Protein AF-A0A139JR89-F1 (afdb_monomer)

Foldseek 3Di:
DDDQAAEAEEEEQEAPVPVVVVVVVVVVQVCCCVPPCVVPSYHYDYDDPVVPDDDDPDPDPPPVVCVPSLQDGQEYEYEYEPDPDPDDPPGNHPSVVSVVVLVVCCVPPNHHHYHHDYDDDDPD

pLDDT: mean 74.65, std 20.08, range [24.31, 97.12]

Nearest PDB structures (foldseek):
  2q62-assembly1_D  TM=4.968E-01  e=5.653E-01  Sinorhizobium meliloti
  7qw4-assembly13_M  TM=4.557E-01  e=3.137E-01  Paracoccus denitrificans PD1222
  4yds-assembly1_A  TM=3.346E-01  e=1.101E-01  Sulfolobus acidocaldarius DSM 639
  7qw4-assembly18_R  TM=4.152E-01  e=2.938E-01  Paracoccus denitrificans PD1222

Sequence (124 aa):
MPQTISLYKLFLASPSDVKEERLIVENVINDFNNTYSSQLNARIELCSWEKSSYPSVGEYPQAVINSQIGDEYDIFLGILWTRFGSKTLNYESGTEEEFYRALERSQQAGKVHIMMYLILKEYL

Mean predicted aligned error: 9.58 Å

Radius of gyration: 16.03 Å; Cα contacts (8 Å, |Δi|>4): 157; chains: 1; bounding box: 43×44×37 Å

Secondary structure (DSSP, 8-state):
-----EEEEEEEE--TT-HHHHHHHHHHHHHHHHHTHHHHTEEEEEE-HHHH------SS-HHHHHHHHTT--SEEEEEE-S------SSSS-HHHHHHHHHHHHHHHTS--EEEEEE------

Organism: Bacteroides uniformis (NCBI:txid820)

InterPro domains:
  IPR025139 Domain of unknown function DUF4062 [PF13271] (10-102)

Structure (mmCIF, N/CA/C/O backbone):
data_AF-A0A139JR89-F1
#
_entry.id   AF-A0A139JR89-F1
#
loop_
_atom_site.group_PDB
_atom_site.id
_atom_site.type_symbol
_atom_site.label_atom_id
_atom_site.label_alt_id
_atom_site.label_comp_id
_atom_site.label_asym_id
_atom_site.label_entity_id
_atom_site.label_seq_id
_atom_site.pdbx_PDB_ins_code
_atom_site.Cartn_x
_atom_site.Cartn_y
_atom_site.Cartn_z
_atom_site.occupancy
_atom_site.B_iso_or_equiv
_atom_site.auth_seq_id
_atom_site.auth_comp_id
_atom_site.auth_asym_id
_atom_site.auth_atom_id
_atom_site.pdbx_PDB_model_num
ATOM 1 N N . MET A 1 1 ? -25.809 2.889 16.154 1.00 78.31 1 MET A N 1
ATOM 2 C CA . MET A 1 1 ? -24.904 3.655 17.042 1.00 78.31 1 MET A CA 1
ATOM 3 C C . MET A 1 1 ? -23.545 3.727 16.364 1.00 78.31 1 MET A C 1
ATOM 5 O O . MET A 1 1 ? -23.227 2.769 15.665 1.00 78.31 1 MET A O 1
ATOM 9 N N . PRO A 1 2 ? -22.787 4.825 16.497 1.00 83.81 2 PRO A N 1
ATOM 10 C CA . P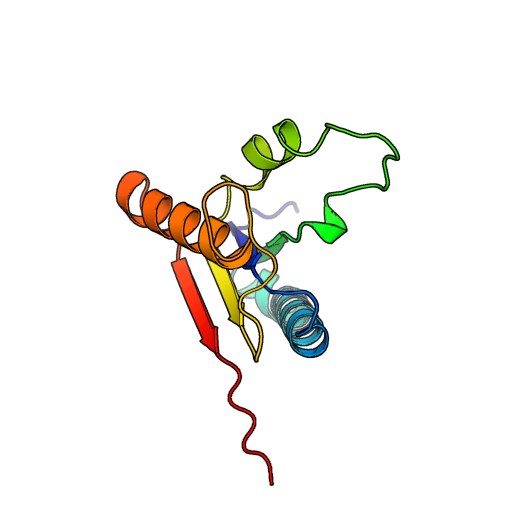RO A 1 2 ? -21.425 4.888 15.969 1.00 83.81 2 PRO A CA 1
ATOM 11 C C . PRO A 1 2 ? -20.559 3.793 16.608 1.00 83.81 2 PRO A C 1
ATOM 13 O O . PRO A 1 2 ? -20.741 3.470 17.782 1.00 83.81 2 PRO A O 1
ATOM 16 N N . GLN A 1 3 ? -19.654 3.209 15.824 1.00 85.81 3 GLN A N 1
ATOM 17 C CA . GLN A 1 3 ? -18.721 2.173 16.269 1.00 85.81 3 GLN A CA 1
ATOM 18 C C . GLN A 1 3 ? -17.290 2.694 16.150 1.00 85.81 3 GLN A C 1
ATOM 20 O O . GLN A 1 3 ? -16.944 3.334 15.157 1.00 85.81 3 GLN A O 1
ATOM 25 N N . THR A 1 4 ? -16.465 2.402 17.153 1.00 92.69 4 THR A N 1
ATOM 26 C CA . THR A 1 4 ? -15.016 2.606 17.069 1.00 92.69 4 THR A CA 1
ATOM 27 C C . THR A 1 4 ? -14.412 1.452 16.281 1.00 92.69 4 THR A C 1
ATOM 29 O O . TH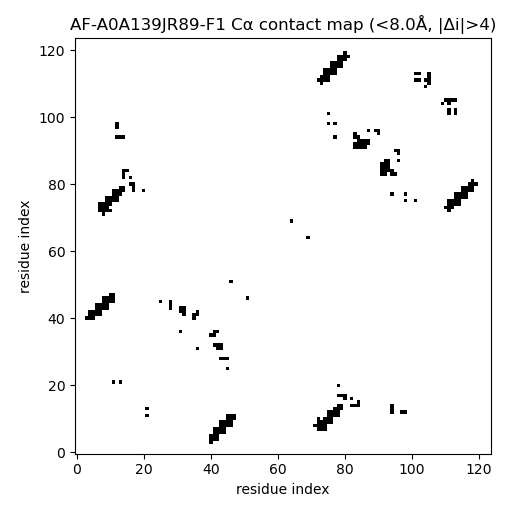R A 1 4 ? -14.668 0.294 16.605 1.00 92.69 4 THR A O 1
ATOM 32 N N . ILE A 1 5 ? -13.614 1.765 15.262 1.00 93.50 5 ILE A N 1
ATOM 33 C CA . ILE A 1 5 ? -12.990 0.773 14.388 1.00 93.50 5 ILE A CA 1
ATOM 34 C C . ILE A 1 5 ? -11.499 1.057 14.231 1.00 93.50 5 ILE A C 1
ATOM 36 O O . ILE A 1 5 ? -11.098 2.215 14.110 1.00 93.50 5 ILE A O 1
ATOM 40 N N . SER A 1 6 ? -10.680 0.008 14.230 1.00 94.69 6 SER A N 1
ATOM 41 C CA . SER A 1 6 ? -9.265 0.112 13.880 1.00 94.69 6 SER A CA 1
ATOM 42 C C . SER A 1 6 ? -9.123 0.169 12.361 1.00 94.69 6 SER A C 1
ATOM 44 O O . SER A 1 6 ? -9.558 -0.743 11.658 1.00 94.69 6 SER A O 1
ATOM 46 N N . LEU A 1 7 ? -8.535 1.248 11.851 1.00 92.75 7 LEU A N 1
ATOM 47 C CA . LEU A 1 7 ? -8.276 1.438 10.429 1.00 92.75 7 LEU A CA 1
ATOM 48 C C . LEU A 1 7 ? -6.799 1.170 10.144 1.00 92.75 7 LEU A C 1
ATOM 50 O O . LEU A 1 7 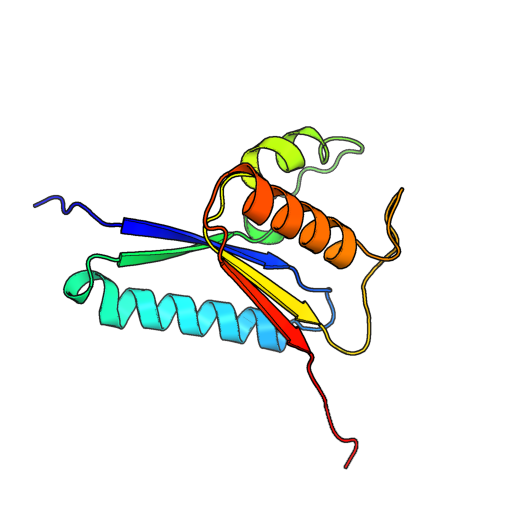? -5.947 1.835 10.721 1.00 92.75 7 LEU A O 1
ATOM 54 N N . TYR A 1 8 ? -6.526 0.217 9.257 1.00 92.75 8 TYR A N 1
ATOM 55 C CA . TYR A 1 8 ? -5.188 -0.110 8.780 1.00 92.75 8 TYR A CA 1
ATOM 56 C C . TYR A 1 8 ? -5.011 0.420 7.361 1.00 92.75 8 TYR A C 1
ATOM 58 O O . TYR A 1 8 ? -5.725 0.008 6.443 1.00 92.75 8 TYR A O 1
ATOM 66 N N . LYS A 1 9 ? -4.055 1.322 7.168 1.00 91.12 9 LYS A N 1
ATOM 67 C CA . LYS A 1 9 ? -3.716 1.873 5.854 1.00 91.12 9 LYS A CA 1
ATOM 68 C C . LYS A 1 9 ? -2.686 0.971 5.172 1.00 91.12 9 LYS A C 1
ATOM 70 O O . LYS A 1 9 ? -1.610 0.725 5.721 1.00 91.12 9 LYS A O 1
ATOM 75 N N . LEU A 1 10 ? -3.016 0.481 3.979 1.00 91.31 10 LEU A N 1
ATOM 76 C CA . LEU A 1 10 ? -2.161 -0.374 3.160 1.00 91.31 10 LEU A CA 1
ATOM 77 C C . LEU A 1 10 ? -1.689 0.389 1.927 1.00 91.31 10 LEU A C 1
ATOM 79 O O . LEU A 1 10 ? -2.490 0.766 1.077 1.00 91.31 10 LEU A O 1
ATOM 83 N N . PHE A 1 11 ? -0.381 0.571 1.809 1.00 88.69 11 PHE A N 1
ATOM 84 C CA . PHE A 1 11 ? 0.258 1.160 0.644 1.00 88.69 11 PHE A CA 1
ATOM 85 C C . PHE A 1 11 ? 0.665 0.073 -0.353 1.00 88.69 11 PHE A C 1
ATOM 87 O O . PHE A 1 11 ? 1.474 -0.797 -0.028 1.00 88.69 11 PHE A O 1
ATOM 94 N N . LEU A 1 12 ? 0.101 0.125 -1.563 1.00 87.00 12 LEU A N 1
ATOM 95 C CA . LEU A 1 12 ? 0.399 -0.826 -2.636 1.00 87.00 12 LEU A CA 1
ATOM 96 C C . LEU A 1 12 ? 1.429 -0.247 -3.611 1.00 87.00 12 LEU A C 1
ATOM 98 O O . LEU A 1 12 ? 1.085 0.528 -4.511 1.00 87.00 12 LEU A O 1
ATOM 102 N N . ALA A 1 13 ? 2.675 -0.680 -3.439 1.00 85.00 13 ALA A N 1
ATOM 103 C CA . ALA A 1 13 ? 3.801 -0.378 -4.309 1.00 85.00 13 ALA A CA 1
ATOM 104 C C . ALA A 1 13 ? 3.870 -1.420 -5.429 1.00 85.00 13 ALA A C 1
ATOM 106 O O . ALA A 1 13 ? 4.135 -2.600 -5.193 1.00 85.00 13 ALA A O 1
ATOM 107 N N . SER A 1 14 ? 3.596 -1.020 -6.666 1.00 78.88 14 SER A N 1
ATOM 108 C CA . SER A 1 14 ? 3.645 -1.955 -7.786 1.00 78.88 14 SER A CA 1
ATOM 109 C C . SER A 1 14 ? 3.898 -1.233 -9.109 1.00 78.88 14 SER A C 1
ATOM 111 O O . SER A 1 14 ? 3.334 -0.153 -9.315 1.00 78.88 14 SER A O 1
ATOM 113 N N . PRO A 1 15 ? 4.661 -1.813 -10.049 1.00 76.69 15 PRO A N 1
ATOM 114 C CA . PRO A 1 15 ? 4.773 -1.261 -11.391 1.00 76.69 15 PRO A CA 1
ATOM 115 C C . PRO A 1 15 ? 3.440 -1.359 -12.161 1.00 76.69 15 PRO A C 1
ATOM 117 O O . PRO A 1 15 ? 2.473 -1.989 -11.726 1.00 76.69 15 PRO A O 1
ATOM 120 N N . SER A 1 16 ? 3.360 -0.708 -13.324 1.00 72.19 16 SER A N 1
ATOM 121 C CA . SER A 1 16 ? 2.123 -0.621 -14.120 1.00 72.19 16 SER A CA 1
ATOM 122 C C . SER A 1 16 ? 1.766 -1.895 -14.898 1.00 72.19 16 SER A C 1
ATOM 124 O O . SER A 1 16 ? 0.695 -1.954 -15.507 1.00 72.19 16 SER A O 1
ATOM 126 N N . ASP A 1 17 ? 2.642 -2.903 -14.898 1.00 76.69 17 ASP A N 1
ATOM 127 C CA . ASP A 1 17 ? 2.488 -4.177 -15.608 1.00 76.69 17 ASP A CA 1
ATOM 128 C C . ASP A 1 17 ? 1.858 -5.296 -14.758 1.00 76.69 17 ASP A C 1
ATOM 130 O O . ASP A 1 17 ? 1.593 -6.367 -15.294 1.00 76.69 17 ASP A O 1
ATOM 134 N N . VAL A 1 18 ? 1.528 -5.030 -13.487 1.00 82.38 18 VAL A N 1
ATOM 135 C CA . VAL A 1 18 ? 0.852 -5.971 -12.564 1.00 82.38 18 VAL A CA 1
ATOM 136 C C . VAL A 1 18 ? -0.593 -5.556 -12.247 1.00 82.38 18 VAL A C 1
ATOM 138 O O . VAL A 1 18 ? -1.049 -5.531 -11.102 1.00 82.38 18 VAL A O 1
ATOM 141 N N . LYS A 1 19 ? -1.336 -5.139 -13.281 1.00 84.12 19 LYS A N 1
ATOM 142 C CA . LYS A 1 19 ? -2.720 -4.641 -13.136 1.00 84.12 19 LYS A CA 1
ATOM 143 C C . LYS A 1 19 ? -3.679 -5.697 -12.591 1.00 84.12 19 LYS A C 1
ATOM 145 O O . LYS A 1 19 ? -4.576 -5.357 -11.823 1.00 84.12 19 LYS A O 1
ATOM 150 N N . GLU A 1 20 ? -3.504 -6.950 -13.001 1.00 87.50 20 GLU A N 1
ATOM 151 C CA . GLU A 1 20 ? -4.333 -8.068 -12.542 1.00 87.50 20 GLU A CA 1
ATOM 152 C C . GLU A 1 20 ? -4.165 -8.266 -11.032 1.00 87.50 20 GLU A C 1
ATOM 154 O O . GLU A 1 20 ? -5.147 -8.387 -10.303 1.00 87.50 20 GLU A O 1
ATOM 159 N N . GLU A 1 21 ? -2.935 -8.187 -10.534 1.00 88.44 21 GLU A N 1
ATOM 160 C CA . GLU A 1 21 ? -2.621 -8.349 -9.119 1.00 88.44 21 GLU A CA 1
ATOM 161 C C . GLU A 1 21 ? -3.102 -7.166 -8.282 1.00 88.44 21 GLU A C 1
ATOM 163 O O . GLU A 1 21 ? -3.629 -7.371 -7.187 1.00 88.44 21 GLU A O 1
ATOM 168 N N . ARG A 1 22 ? -3.028 -5.938 -8.811 1.00 88.06 22 ARG A N 1
ATOM 169 C CA . ARG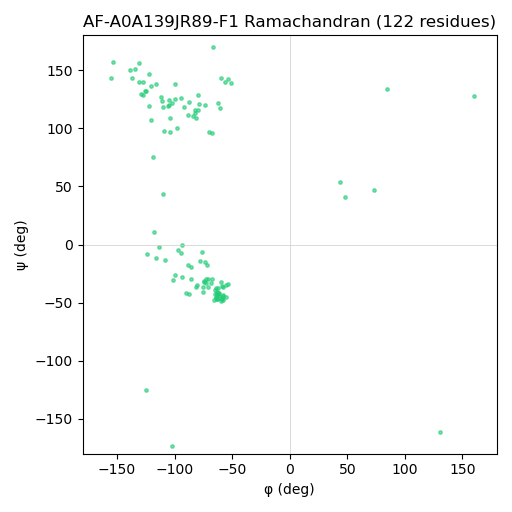 A 1 22 ? -3.653 -4.770 -8.165 1.00 88.06 22 ARG A CA 1
ATOM 170 C C . ARG A 1 22 ? -5.159 -4.975 -7.983 1.00 88.06 22 ARG A C 1
ATOM 172 O O . ARG A 1 22 ? -5.680 -4.715 -6.901 1.00 88.06 22 ARG A O 1
ATOM 179 N N . LEU A 1 23 ? -5.847 -5.488 -9.006 1.00 90.25 23 LEU A N 1
ATOM 180 C CA . LEU A 1 23 ? -7.281 -5.779 -8.927 1.00 90.25 23 LEU A CA 1
ATOM 181 C C . LEU A 1 23 ? -7.588 -6.888 -7.909 1.00 90.25 23 LEU A C 1
ATOM 183 O O . LEU A 1 23 ? -8.568 -6.791 -7.171 1.00 90.25 23 LEU A O 1
ATOM 187 N N . ILE A 1 24 ? -6.744 -7.921 -7.829 1.00 92.81 24 ILE A N 1
ATOM 188 C CA . ILE A 1 24 ? -6.872 -8.976 -6.813 1.00 92.81 24 ILE A CA 1
ATOM 189 C C . ILE A 1 24 ? -6.760 -8.382 -5.405 1.00 92.81 24 ILE A C 1
ATOM 191 O O . ILE A 1 24 ? -7.606 -8.676 -4.562 1.00 92.81 24 ILE A O 1
ATOM 195 N N . VAL A 1 25 ? -5.775 -7.513 -5.152 1.00 92.62 25 VAL A N 1
ATOM 196 C CA . VAL A 1 25 ? -5.619 -6.835 -3.852 1.00 92.62 25 VAL A CA 1
ATOM 197 C C . VAL A 1 25 ? -6.865 -6.020 -3.503 1.00 92.62 25 VAL A C 1
ATOM 199 O O . VAL A 1 25 ? -7.370 -6.124 -2.386 1.00 92.62 25 VAL A O 1
ATOM 202 N N . GLU A 1 26 ? -7.396 -5.249 -4.454 1.00 92.12 26 GLU A N 1
ATOM 203 C CA . GLU A 1 26 ? -8.626 -4.473 -4.257 1.00 92.12 26 GLU A CA 1
ATOM 204 C C . GLU A 1 26 ? -9.818 -5.351 -3.878 1.00 92.12 26 GLU A C 1
ATOM 206 O O . GLU A 1 26 ? -10.524 -5.053 -2.912 1.00 92.12 26 GLU A O 1
ATOM 211 N N . ASN A 1 27 ? -10.022 -6.449 -4.605 1.00 94.88 27 ASN A N 1
ATOM 212 C CA . ASN A 1 27 ? -11.119 -7.375 -4.3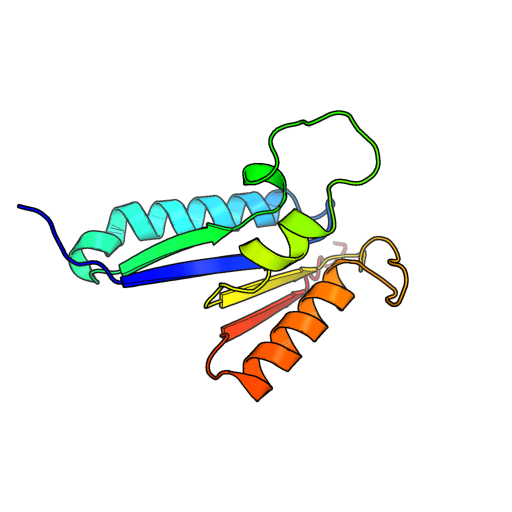45 1.00 94.88 27 ASN A CA 1
ATOM 213 C C . ASN A 1 27 ? -10.982 -8.036 -2.972 1.00 94.88 27 ASN A C 1
ATOM 215 O O . ASN A 1 27 ? -11.942 -8.042 -2.208 1.00 94.88 27 ASN A O 1
ATOM 219 N N . VAL A 1 28 ? -9.783 -8.499 -2.607 1.00 95.94 28 VAL A N 1
ATOM 220 C CA . VAL A 1 28 ? -9.529 -9.116 -1.296 1.00 95.94 28 VAL A CA 1
ATOM 221 C C . VAL A 1 28 ? -9.786 -8.129 -0.155 1.00 95.94 28 VAL A C 1
ATOM 223 O O . VAL A 1 28 ? -10.392 -8.498 0.849 1.00 95.94 28 VAL A O 1
ATOM 226 N N . ILE A 1 29 ? -9.370 -6.867 -0.298 1.00 95.38 29 ILE A N 1
ATOM 227 C CA . ILE A 1 29 ? -9.629 -5.825 0.707 1.00 95.38 29 ILE A CA 1
ATOM 228 C C . ILE A 1 29 ? -11.129 -5.541 0.828 1.00 95.38 29 ILE A C 1
ATOM 230 O O . ILE A 1 29 ? -11.643 -5.413 1.942 1.00 95.38 29 ILE A O 1
ATOM 234 N N . ASN A 1 30 ? -11.843 -5.463 -0.295 1.00 95.25 30 ASN A N 1
ATOM 235 C CA . ASN A 1 30 ? -13.290 -5.260 -0.298 1.00 95.25 30 ASN A CA 1
ATOM 236 C C . ASN A 1 30 ? -14.024 -6.431 0.362 1.00 95.25 30 ASN A C 1
ATOM 238 O O . ASN A 1 30 ? -14.857 -6.211 1.242 1.00 95.25 30 ASN A O 1
ATOM 242 N N . ASP A 1 31 ? -13.671 -7.664 0.005 1.00 97.12 31 ASP A N 1
ATOM 243 C CA . ASP A 1 31 ? -14.249 -8.877 0.581 1.00 97.12 31 ASP A CA 1
ATOM 244 C C . ASP A 1 31 ? -13.963 -8.967 2.079 1.00 97.12 31 ASP A C 1
ATOM 246 O O . ASP A 1 31 ? -14.872 -9.243 2.869 1.00 97.12 31 ASP A O 1
ATOM 250 N N . PHE A 1 32 ? -12.735 -8.648 2.499 1.00 96.81 32 PHE A N 1
ATOM 251 C CA . PHE A 1 32 ? -12.370 -8.585 3.909 1.00 96.81 32 PHE A CA 1
ATOM 252 C C . PHE A 1 32 ? -13.221 -7.559 4.663 1.00 96.81 32 PHE A C 1
ATOM 254 O O . PHE A 1 32 ? -13.802 -7.864 5.706 1.00 96.81 32 PHE A O 1
ATOM 261 N N . ASN A 1 33 ? -13.338 -6.349 4.115 1.00 96.12 33 ASN A N 1
ATOM 262 C CA . ASN A 1 33 ? -14.085 -5.258 4.728 1.00 96.12 33 ASN A CA 1
ATOM 263 C C . ASN A 1 33 ? -15.600 -5.518 4.782 1.00 96.12 33 ASN A C 1
ATOM 265 O O . ASN A 1 33 ? -16.284 -5.016 5.675 1.00 96.12 33 ASN A O 1
ATOM 269 N N . ASN A 1 34 ? -16.141 -6.277 3.831 1.00 96.12 34 ASN A N 1
ATOM 270 C CA . ASN A 1 34 ? -17.556 -6.644 3.806 1.00 96.12 34 ASN A CA 1
ATOM 271 C C . ASN A 1 34 ? -17.858 -7.816 4.743 1.00 96.12 34 ASN A C 1
ATOM 273 O O . ASN A 1 34 ? -18.918 -7.852 5.364 1.00 96.12 34 ASN A O 1
ATOM 277 N N . THR A 1 35 ? -16.922 -8.757 4.865 1.00 96.50 35 THR A N 1
ATOM 278 C CA . THR A 1 35 ? -17.137 -10.009 5.602 1.00 96.50 35 THR A CA 1
ATOM 279 C C . THR A 1 35 ? -16.756 -9.885 7.073 1.00 96.50 35 THR A C 1
ATOM 281 O O . THR A 1 35 ? -17.471 -10.378 7.942 1.00 96.50 35 THR A O 1
ATOM 284 N N . TYR A 1 36 ? -15.640 -9.218 7.376 1.00 94.94 36 TYR A N 1
ATOM 285 C CA . TYR A 1 36 ? -15.004 -9.313 8.691 1.00 94.94 36 TYR A CA 1
ATOM 286 C C . TYR A 1 36 ? -14.968 -8.005 9.477 1.00 94.94 36 TYR A C 1
ATOM 288 O O . TYR A 1 36 ? -14.694 -8.050 10.677 1.00 94.94 36 TYR A O 1
ATOM 296 N N . SER A 1 37 ? -15.281 -6.849 8.877 1.00 92.25 37 SER A N 1
ATOM 297 C CA . SER A 1 37 ? -15.113 -5.565 9.573 1.00 92.25 37 SER A CA 1
ATOM 298 C C . SER A 1 37 ? -15.881 -5.453 10.879 1.00 92.25 37 SER A C 1
ATOM 300 O O . SER A 1 37 ? -15.327 -4.983 11.870 1.00 92.25 37 SER A O 1
ATOM 302 N N . SER A 1 38 ? -17.134 -5.906 10.903 1.00 90.38 38 SER A N 1
ATOM 303 C CA . SER A 1 38 ? -17.957 -5.862 12.115 1.00 90.38 38 SER A CA 1
ATOM 304 C C . SER A 1 38 ? -17.521 -6.890 13.158 1.00 90.38 38 SER A C 1
ATOM 306 O O . SER A 1 38 ? -17.624 -6.624 14.350 1.00 90.38 38 SER A O 1
ATOM 308 N N . GLN A 1 39 ? -17.026 -8.055 12.727 1.00 93.44 39 GLN A N 1
ATOM 309 C CA . GLN A 1 39 ? -16.584 -9.115 13.636 1.00 93.44 39 GLN A CA 1
ATOM 310 C C . GLN A 1 39 ? -15.234 -8.782 14.282 1.00 93.44 39 GLN A C 1
ATOM 312 O O . GLN A 1 39 ? -15.033 -9.043 15.465 1.00 93.44 39 GLN A O 1
ATOM 317 N N . LEU A 1 40 ? -14.308 -8.221 13.503 1.00 94.88 40 LEU A N 1
ATOM 318 C CA . LEU A 1 40 ? -12.942 -7.936 13.937 1.00 94.88 40 LEU A CA 1
ATOM 319 C C . LEU A 1 40 ? -12.758 -6.504 14.453 1.00 94.88 40 LEU A C 1
ATOM 321 O O . LEU A 1 40 ? -11.689 -6.191 14.966 1.00 94.88 40 LEU A O 1
ATOM 325 N N . ASN A 1 41 ? -13.769 -5.636 14.316 1.00 95.38 41 ASN A N 1
ATOM 326 C CA . ASN A 1 41 ? -13.651 -4.189 14.536 1.00 95.38 41 ASN A CA 1
ATOM 327 C C . ASN A 1 41 ? -12.429 -3.595 13.812 1.00 95.38 41 ASN A C 1
ATOM 329 O O . ASN A 1 41 ? -11.725 -2.736 14.344 1.00 95.38 41 ASN A O 1
ATOM 333 N N . ALA A 1 42 ? -12.194 -4.055 12.5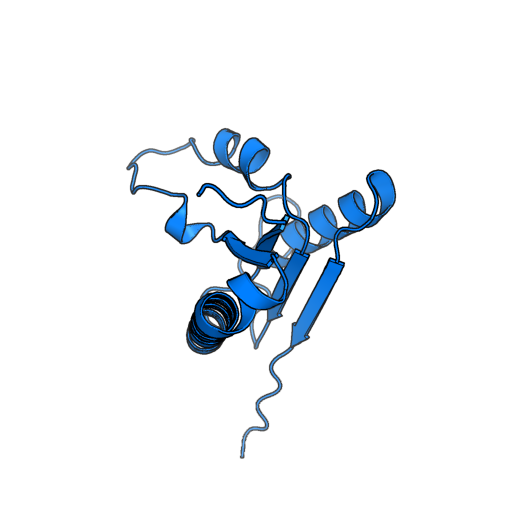81 1.00 95.38 42 ALA A N 1
ATOM 334 C CA . ALA A 1 42 ? -11.034 -3.694 11.778 1.00 95.38 42 ALA A CA 1
ATOM 335 C C . ALA A 1 42 ? -11.419 -3.413 10.321 1.00 95.38 42 ALA A C 1
ATOM 337 O O . ALA A 1 42 ? -12.281 -4.079 9.743 1.00 95.38 42 ALA A O 1
ATOM 338 N N . ARG A 1 43 ? -10.756 -2.440 9.702 1.00 95.75 43 ARG A N 1
ATOM 339 C CA . ARG A 1 43 ? -10.872 -2.133 8.273 1.00 95.75 43 ARG A CA 1
ATOM 340 C C . ARG A 1 43 ? -9.511 -1.931 7.651 1.00 95.75 43 ARG A C 1
ATOM 342 O O . ARG A 1 43 ? -8.595 -1.465 8.318 1.00 95.75 43 ARG A O 1
ATOM 349 N N . ILE A 1 44 ? -9.422 -2.246 6.367 1.00 94.62 44 ILE A N 1
ATOM 350 C CA . ILE A 1 44 ? -8.244 -1.973 5.553 1.00 94.62 44 ILE A CA 1
ATOM 351 C C . ILE A 1 44 ? -8.609 -0.902 4.529 1.00 94.62 44 ILE A C 1
ATOM 353 O O . ILE A 1 44 ? -9.594 -1.042 3.802 1.00 94.62 44 ILE A O 1
ATOM 357 N N . GLU A 1 45 ? -7.819 0.163 4.476 1.00 91.81 45 GLU A N 1
ATOM 358 C CA . GLU A 1 45 ? -7.894 1.189 3.442 1.00 91.81 45 GLU A CA 1
ATOM 359 C C . GLU A 1 45 ? -6.724 1.011 2.480 1.00 91.81 45 GLU A C 1
ATOM 361 O O . GLU A 1 45 ? -5.563 1.064 2.884 1.00 91.81 45 GLU A O 1
ATOM 366 N N . LEU A 1 46 ? -7.032 0.787 1.202 1.00 88.88 46 LEU A N 1
ATOM 367 C CA . LEU A 1 46 ? -6.015 0.709 0.162 1.00 88.88 46 LEU A CA 1
ATOM 368 C C . LEU A 1 46 ? -5.606 2.118 -0.276 1.00 88.88 46 LEU A C 1
ATOM 370 O O . LEU A 1 46 ? -6.345 2.797 -0.992 1.00 88.88 46 LEU A O 1
ATOM 374 N N . CYS A 1 47 ? -4.398 2.525 0.087 1.00 81.50 47 CYS A N 1
ATOM 375 C CA . CYS A 1 47 ? -3.759 3.727 -0.419 1.00 81.50 47 CYS A CA 1
ATOM 376 C C . CYS A 1 47 ? -3.118 3.411 -1.779 1.00 81.50 47 CYS A C 1
ATOM 378 O O . CYS A 1 47 ? -2.186 2.610 -1.872 1.00 81.50 47 CYS A O 1
ATOM 380 N N . SER A 1 48 ? -3.605 4.050 -2.845 1.00 64.62 48 SER A N 1
ATOM 381 C CA . SER A 1 48 ? -2.973 3.982 -4.166 1.00 64.62 48 SER A CA 1
ATOM 382 C C . SER A 1 48 ? -2.735 5.385 -4.712 1.00 64.62 48 SER A C 1
ATOM 384 O O . SER A 1 48 ? -3.601 6.255 -4.601 1.00 64.62 48 SER A O 1
ATOM 386 N N . TRP A 1 49 ? -1.581 5.591 -5.346 1.00 55.62 49 TRP A N 1
ATOM 387 C CA . TRP A 1 49 ? -1.243 6.847 -6.019 1.00 55.62 49 TRP A CA 1
ATOM 388 C C . TRP A 1 49 ? -2.303 7.285 -7.037 1.00 55.62 49 TRP A C 1
ATOM 390 O O . TRP A 1 49 ? -2.570 8.475 -7.162 1.00 55.62 49 TRP A O 1
ATOM 400 N N . GLU A 1 50 ? -2.945 6.329 -7.714 1.00 46.03 50 GLU A N 1
ATOM 401 C CA . GLU A 1 50 ? -3.944 6.566 -8.765 1.00 46.03 50 GLU A CA 1
ATOM 402 C C . GLU A 1 50 ? -5.299 7.035 -8.214 1.00 46.03 50 GLU A C 1
ATOM 404 O O . GLU A 1 50 ? -5.982 7.825 -8.857 1.00 46.03 50 GLU A O 1
ATOM 409 N N . LYS A 1 51 ? -5.696 6.583 -7.016 1.00 39.84 51 LYS A N 1
ATOM 410 C CA . LYS A 1 51 ? -6.974 6.978 -6.389 1.00 39.84 51 LYS A CA 1
ATOM 411 C C . LYS A 1 51 ? -6.880 8.279 -5.587 1.00 39.84 51 LYS A C 1
ATOM 413 O O . LYS A 1 51 ? -7.905 8.917 -5.369 1.00 39.84 51 LYS A O 1
ATOM 418 N N . SER A 1 52 ? -5.674 8.693 -5.196 1.00 37.88 52 SER A N 1
ATOM 419 C CA . SER A 1 52 ? -5.443 9.942 -4.451 1.00 37.88 52 SER A CA 1
ATOM 420 C C . SER A 1 52 ? -5.032 11.130 -5.330 1.00 37.88 52 SER A C 1
ATOM 422 O O . SER A 1 52 ? -4.917 12.245 -4.824 1.00 37.88 52 SER A O 1
ATOM 424 N N . SER A 1 53 ? -4.833 10.931 -6.637 1.00 29.66 53 SER A N 1
ATOM 425 C CA . SER A 1 53 ? -4.527 12.006 -7.585 1.00 29.66 53 SER A CA 1
ATOM 426 C C . SER A 1 53 ? -5.713 12.258 -8.521 1.00 29.66 53 SER A C 1
ATOM 428 O O . SER A 1 53 ? -5.913 11.594 -9.532 1.00 29.66 53 SER A O 1
ATOM 430 N N . TYR A 1 54 ? -6.522 13.267 -8.186 1.00 25.61 54 TYR A N 1
ATOM 431 C CA . TYR A 1 54 ? -7.365 13.930 -9.184 1.00 25.61 54 TYR A CA 1
ATOM 432 C C . TYR A 1 54 ? -6.472 14.392 -10.357 1.00 25.61 54 TYR A C 1
ATOM 434 O O . TYR A 1 54 ? -5.351 14.851 -10.107 1.00 25.61 54 TYR A O 1
ATOM 442 N N . PRO A 1 55 ? -6.928 14.314 -11.622 1.00 24.31 55 PRO A N 1
ATOM 443 C CA . PRO A 1 55 ? -6.127 14.710 -12.770 1.00 24.31 55 PRO A CA 1
ATOM 444 C C . PRO A 1 55 ? -5.976 16.231 -12.765 1.00 24.31 55 PRO A C 1
ATOM 446 O O . PRO A 1 55 ? -6.854 16.954 -13.229 1.00 24.31 55 PRO A O 1
ATOM 449 N N . SER A 1 56 ? -4.866 16.728 -12.226 1.00 26.08 56 SER A N 1
ATOM 450 C CA . SER A 1 56 ? -4.473 18.119 -12.404 1.00 26.08 56 SER A CA 1
ATOM 451 C C . SER A 1 56 ? -3.343 18.166 -13.421 1.00 26.08 56 SER A C 1
ATOM 453 O O . SER A 1 56 ? -2.231 17.704 -13.175 1.00 26.08 56 SER A O 1
ATOM 455 N N . VAL A 1 57 ? -3.680 18.675 -14.605 1.00 29.59 57 VAL A N 1
ATOM 456 C CA . VAL A 1 57 ? -2.737 19.077 -15.647 1.00 29.59 57 VAL A CA 1
ATOM 457 C C . VAL A 1 57 ? -1.850 20.175 -15.066 1.00 29.59 57 VAL A C 1
ATOM 459 O O . VAL A 1 57 ? -2.341 21.246 -14.719 1.00 29.59 57 VAL A O 1
ATOM 462 N N . GLY A 1 58 ? -0.551 19.921 -14.968 1.00 27.00 58 GLY A N 1
ATOM 463 C CA . GLY A 1 58 ? 0.429 20.937 -14.603 1.00 27.00 58 GLY A CA 1
ATOM 464 C C . GLY A 1 58 ? 1.711 20.305 -14.098 1.00 27.00 58 GLY A C 1
ATOM 465 O O . GLY A 1 58 ? 1.678 19.452 -13.218 1.00 27.00 58 GLY A O 1
ATOM 466 N N . GLU A 1 59 ? 2.835 20.703 -14.682 1.00 38.16 59 GLU A N 1
ATOM 467 C CA . GLU A 1 59 ? 4.173 20.361 -14.213 1.00 38.16 59 GLU A CA 1
ATOM 468 C C . GLU A 1 59 ? 4.340 20.805 -12.741 1.00 38.16 59 GLU A C 1
ATOM 470 O O . GLU A 1 59 ? 3.883 21.879 -12.355 1.00 38.16 59 GLU A O 1
ATOM 475 N N . TYR A 1 60 ? 4.996 19.978 -11.917 1.00 39.97 60 TYR A N 1
ATOM 476 C CA . TYR A 1 60 ? 5.412 20.277 -10.530 1.00 39.97 60 TYR A CA 1
ATOM 477 C C . TYR A 1 60 ? 4.381 20.348 -9.357 1.00 39.97 60 TYR A C 1
ATOM 479 O O . TYR A 1 60 ? 4.538 21.211 -8.492 1.00 39.97 60 TYR A O 1
ATOM 487 N N . PRO A 1 61 ? 3.436 19.395 -9.164 1.00 36.19 61 PRO A N 1
ATOM 488 C CA . PRO A 1 61 ? 2.728 19.229 -7.882 1.00 36.19 61 PRO A CA 1
ATOM 489 C C . PRO A 1 61 ? 2.946 17.865 -7.190 1.00 36.19 61 PRO A C 1
ATOM 491 O O . PRO A 1 61 ? 2.266 17.555 -6.216 1.00 36.19 61 PRO A O 1
ATOM 494 N N . GLN A 1 62 ? 3.889 17.033 -7.647 1.00 40.78 62 GLN A N 1
ATOM 495 C CA . GLN A 1 62 ? 4.102 15.686 -7.083 1.00 40.78 62 GLN A CA 1
ATOM 496 C C . GLN A 1 62 ? 4.805 15.693 -5.708 1.00 40.78 62 GLN A C 1
ATOM 498 O O . GLN A 1 62 ? 4.494 14.866 -4.859 1.00 40.78 62 GLN A O 1
ATOM 503 N N . ALA A 1 63 ? 5.691 16.655 -5.423 1.00 45.34 63 ALA A N 1
ATOM 504 C CA . ALA A 1 63 ? 6.517 16.636 -4.205 1.00 45.34 63 ALA A CA 1
ATOM 505 C C . ALA A 1 63 ? 5.750 16.904 -2.890 1.00 45.34 63 ALA A C 1
ATOM 507 O O . ALA A 1 63 ? 6.144 16.400 -1.843 1.00 45.34 63 ALA A O 1
ATOM 508 N N . VAL A 1 64 ? 4.657 17.675 -2.930 1.00 35.09 64 VAL A N 1
ATOM 509 C CA . VAL A 1 64 ? 3.879 18.051 -1.728 1.00 35.09 64 VAL A CA 1
ATOM 510 C C . VAL A 1 64 ? 2.836 16.987 -1.371 1.00 35.09 64 VAL A C 1
ATOM 512 O O . VAL A 1 64 ? 2.532 16.781 -0.201 1.00 35.09 64 VAL A O 1
ATOM 515 N N . ILE A 1 65 ? 2.328 16.258 -2.369 1.00 40.44 65 ILE A N 1
ATOM 516 C CA . ILE A 1 65 ? 1.446 15.103 -2.151 1.00 40.44 65 ILE A CA 1
ATOM 517 C C . ILE A 1 65 ? 2.269 13.895 -1.670 1.00 40.44 65 ILE A C 1
ATOM 519 O O . ILE A 1 65 ? 1.828 13.168 -0.776 1.00 40.44 65 ILE A O 1
ATOM 523 N N . ASN A 1 66 ? 3.495 13.731 -2.192 1.00 45.62 66 ASN A N 1
ATOM 524 C CA . ASN A 1 66 ? 4.427 12.673 -1.787 1.00 45.62 66 ASN A CA 1
ATOM 525 C C . ASN A 1 66 ? 4.722 12.666 -0.277 1.00 45.62 66 ASN A C 1
ATOM 527 O O . ASN A 1 66 ? 4.885 11.585 0.284 1.00 45.62 66 ASN A O 1
ATOM 531 N N . SER A 1 67 ? 4.772 13.830 0.382 1.00 45.19 67 SER A N 1
ATOM 532 C CA . SER A 1 67 ? 5.157 13.944 1.798 1.00 45.19 67 SER A CA 1
ATOM 533 C C . SER A 1 67 ? 4.006 13.796 2.798 1.00 45.19 67 SER A C 1
ATOM 535 O O . SER A 1 67 ? 4.260 13.558 3.971 1.00 45.19 67 SER A O 1
ATOM 537 N N . GLN A 1 68 ? 2.743 13.930 2.375 1.00 39.31 68 GLN A N 1
ATOM 538 C CA . GLN A 1 68 ? 1.595 13.843 3.295 1.00 39.31 68 GLN A CA 1
ATOM 539 C C . GLN A 1 68 ? 0.864 12.498 3.243 1.00 39.31 68 GLN A C 1
ATOM 541 O O . GLN A 1 68 ? 0.324 12.064 4.254 1.00 39.31 68 GLN A O 1
ATOM 546 N N . ILE A 1 69 ? 0.852 11.818 2.092 1.00 48.56 69 ILE A N 1
ATOM 547 C CA . ILE A 1 69 ? 0.175 10.515 1.938 1.00 48.56 69 ILE A CA 1
ATOM 548 C C . ILE A 1 69 ? 1.180 9.351 2.020 1.00 48.56 69 ILE A C 1
ATOM 550 O O . ILE A 1 69 ? 0.822 8.247 2.427 1.00 48.56 69 ILE A O 1
ATOM 554 N N . GLY A 1 70 ? 2.454 9.591 1.685 1.00 54.06 70 GLY A N 1
ATOM 555 C CA . GLY A 1 70 ? 3.504 8.567 1.664 1.00 54.06 70 GLY A CA 1
ATOM 556 C C . GLY A 1 70 ? 3.996 8.094 3.038 1.00 54.06 70 GLY A C 1
ATOM 557 O O . GLY A 1 70 ? 4.637 7.043 3.111 1.00 54.06 70 GLY A O 1
ATOM 558 N N . ASP A 1 71 ? 3.683 8.827 4.111 1.00 61.59 71 ASP A N 1
ATOM 559 C CA . ASP A 1 71 ? 4.272 8.619 5.443 1.00 61.59 71 ASP A CA 1
ATOM 560 C C . ASP A 1 71 ? 3.286 8.126 6.512 1.00 61.59 71 ASP A C 1
ATOM 562 O O . ASP A 1 71 ? 3.693 7.794 7.624 1.00 61.59 71 ASP A O 1
ATOM 566 N N . GLU A 1 72 ? 2.005 7.973 6.173 1.00 75.75 72 GLU A N 1
ATOM 567 C CA . GLU A 1 72 ? 0.986 7.440 7.080 1.00 75.75 72 GLU A CA 1
ATOM 568 C C . GLU A 1 72 ? 0.382 6.151 6.523 1.00 75.75 72 GLU A C 1
ATOM 570 O O . GLU A 1 72 ? -0.737 6.135 6.018 1.00 75.75 72 GLU A O 1
ATOM 575 N N . TYR A 1 73 ? 1.128 5.054 6.614 1.00 85.06 73 TYR A N 1
ATOM 576 C CA . TYR A 1 73 ? 0.582 3.714 6.399 1.00 85.06 73 TYR A CA 1
ATOM 577 C C . TYR A 1 73 ? 1.129 2.716 7.413 1.00 85.06 73 TYR A C 1
ATOM 579 O O . TYR A 1 73 ? 2.269 2.855 7.867 1.00 85.06 73 TYR A O 1
ATOM 587 N N . ASP A 1 74 ? 0.314 1.708 7.716 1.00 89.19 74 ASP A N 1
ATOM 588 C CA . ASP A 1 74 ? 0.617 0.621 8.650 1.00 89.19 74 ASP A CA 1
ATOM 589 C C . ASP A 1 74 ? 1.198 -0.597 7.919 1.00 89.19 74 ASP A C 1
ATOM 591 O O . ASP A 1 74 ? 1.959 -1.376 8.494 1.00 89.19 74 ASP A O 1
ATOM 595 N N . ILE A 1 75 ? 0.841 -0.769 6.641 1.00 91.06 75 ILE A N 1
ATOM 596 C CA . ILE A 1 75 ? 1.229 -1.914 5.816 1.00 91.06 75 ILE A CA 1
ATOM 597 C C . ILE A 1 75 ? 1.821 -1.413 4.499 1.00 91.06 75 ILE A C 1
ATOM 599 O O . ILE A 1 75 ? 1.205 -0.613 3.801 1.00 91.06 75 ILE A O 1
ATOM 603 N N . PHE A 1 76 ? 2.994 -1.925 4.140 1.00 90.25 76 PHE A N 1
ATOM 604 C CA . PHE A 1 76 ? 3.579 -1.805 2.810 1.00 90.25 76 PHE A CA 1
ATOM 605 C C . PHE A 1 76 ? 3.434 -3.139 2.079 1.00 90.25 76 PHE A C 1
ATOM 607 O O . PHE A 1 76 ? 3.904 -4.166 2.571 1.00 90.25 76 PHE A O 1
ATOM 614 N N . LEU A 1 77 ? 2.822 -3.124 0.898 1.00 90.06 77 LEU A N 1
ATOM 615 C CA . LEU A 1 77 ? 2.693 -4.284 0.026 1.00 90.06 77 LEU A CA 1
ATOM 616 C C . LEU A 1 77 ? 3.364 -3.988 -1.314 1.00 90.06 77 LEU A C 1
ATOM 618 O O . LEU A 1 77 ? 2.833 -3.228 -2.121 1.00 90.06 77 LEU A O 1
ATOM 622 N N . GLY A 1 78 ? 4.517 -4.606 -1.549 1.00 88.56 78 GLY A N 1
ATOM 623 C CA . GLY A 1 78 ? 5.198 -4.575 -2.835 1.00 88.56 78 GLY A CA 1
ATOM 624 C C . GLY A 1 78 ? 4.834 -5.778 -3.697 1.00 88.56 78 GLY A C 1
ATOM 625 O O . GLY A 1 78 ? 4.994 -6.918 -3.256 1.00 88.56 78 GLY A O 1
ATOM 626 N N . ILE A 1 79 ? 4.380 -5.540 -4.929 1.00 87.12 79 ILE A N 1
ATOM 627 C CA . ILE A 1 79 ? 4.141 -6.590 -5.931 1.00 87.12 79 ILE A CA 1
ATOM 628 C C . ILE A 1 79 ? 4.982 -6.289 -7.168 1.00 87.12 79 ILE A C 1
ATOM 630 O O . ILE A 1 79 ? 4.816 -5.247 -7.801 1.00 87.12 79 ILE A O 1
ATOM 634 N N . LEU A 1 80 ? 5.882 -7.211 -7.505 1.00 82.81 80 LEU A N 1
ATOM 635 C CA . LEU A 1 80 ? 6.825 -7.094 -8.616 1.00 82.81 80 LEU A CA 1
ATOM 636 C C . LEU A 1 80 ? 6.653 -8.252 -9.606 1.00 82.81 80 LEU A C 1
ATOM 638 O O . LEU A 1 80 ? 6.381 -9.385 -9.205 1.00 82.81 80 LEU A O 1
ATOM 642 N N . TRP A 1 81 ? 6.874 -7.978 -10.895 1.00 79.81 81 TRP A N 1
ATOM 643 C CA . TRP A 1 81 ? 6.972 -8.999 -11.946 1.00 79.81 81 TRP A CA 1
ATOM 644 C C . TRP A 1 81 ? 8.292 -8.885 -12.730 1.00 79.81 81 TRP A C 1
ATOM 646 O O . TRP A 1 81 ? 9.364 -8.934 -12.134 1.00 79.81 81 TRP A O 1
ATOM 656 N N . THR A 1 82 ? 8.243 -8.762 -14.063 1.00 68.88 82 THR A N 1
ATOM 657 C CA . THR A 1 82 ? 9.430 -8.744 -14.943 1.00 68.88 82 THR A CA 1
ATOM 658 C C . THR A 1 82 ? 10.160 -7.406 -14.947 1.00 68.88 82 THR A C 1
ATOM 660 O O . THR A 1 82 ? 11.289 -7.324 -15.431 1.00 68.88 82 THR A O 1
ATOM 663 N N . ARG A 1 83 ? 9.530 -6.351 -14.423 1.00 64.00 83 ARG A N 1
ATOM 664 C CA . ARG A 1 83 ? 10.081 -4.999 -14.378 1.00 64.00 83 ARG A CA 1
ATOM 665 C C . ARG A 1 83 ? 10.185 -4.532 -12.935 1.00 64.00 83 ARG A C 1
ATOM 667 O O . ARG A 1 83 ? 9.245 -4.673 -12.162 1.00 64.00 83 ARG A O 1
ATOM 674 N N . PHE A 1 84 ? 11.317 -3.917 -12.606 1.00 61.06 84 PHE A N 1
ATOM 675 C CA . PHE A 1 84 ? 11.483 -3.188 -11.347 1.00 61.06 84 PHE A CA 1
ATOM 676 C C . PHE A 1 84 ? 10.695 -1.866 -11.351 1.00 61.06 84 PHE A C 1
ATOM 678 O O . PHE A 1 84 ? 10.224 -1.427 -10.312 1.00 61.06 84 PHE A O 1
ATOM 685 N N . GLY A 1 85 ? 10.501 -1.252 -12.525 1.00 62.47 85 GLY A N 1
ATOM 686 C CA . GLY A 1 85 ? 9.804 0.024 -12.710 1.00 62.47 85 GLY A CA 1
ATOM 687 C C . GLY A 1 85 ? 10.621 0.989 -13.574 1.00 62.47 85 GLY A C 1
ATOM 688 O O . GLY A 1 85 ? 11.505 0.562 -14.316 1.00 62.47 85 GLY A O 1
ATOM 689 N N . SER A 1 86 ? 10.314 2.285 -13.506 1.00 62.28 86 SER A N 1
ATOM 690 C CA . SER A 1 86 ? 11.079 3.350 -14.177 1.00 62.28 86 SER A CA 1
ATOM 691 C C . SER A 1 86 ? 12.017 4.038 -13.192 1.00 62.28 86 SER A C 1
ATOM 693 O O . SER A 1 86 ? 11.585 4.331 -12.076 1.00 62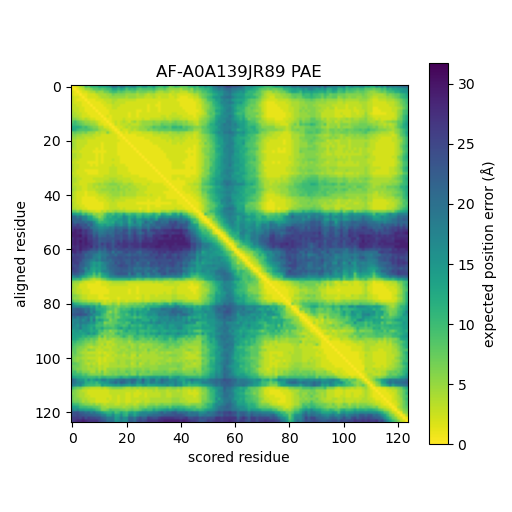.28 86 SER A O 1
ATOM 695 N N . LYS A 1 87 ? 13.258 4.322 -13.619 1.00 65.38 87 LYS A N 1
ATOM 696 C CA . LYS A 1 87 ? 14.264 5.027 -12.809 1.00 65.38 87 LYS A CA 1
ATOM 697 C C . LYS A 1 87 ? 13.713 6.323 -12.219 1.00 65.38 87 LYS A C 1
ATOM 699 O O . LYS A 1 87 ? 13.041 7.082 -12.920 1.00 65.38 87 LYS A O 1
ATOM 704 N N . THR A 1 88 ? 14.054 6.585 -10.964 1.00 64.50 88 THR A N 1
ATOM 705 C CA . THR A 1 88 ? 13.857 7.890 -10.324 1.00 64.50 88 THR A CA 1
ATOM 706 C C . THR A 1 88 ? 15.182 8.646 -10.265 1.00 64.50 88 THR A C 1
ATOM 708 O O . THR A 1 88 ? 16.176 8.225 -10.856 1.00 64.50 88 THR A O 1
ATOM 711 N N . LEU A 1 89 ? 15.204 9.800 -9.591 1.00 70.81 89 LEU A N 1
ATOM 712 C CA . LEU A 1 89 ? 16.405 10.632 -9.482 1.00 70.81 89 LEU A CA 1
ATOM 713 C C . LEU A 1 89 ? 17.578 9.877 -8.829 1.00 70.81 89 LEU A C 1
ATOM 715 O O . LEU A 1 89 ? 18.724 10.088 -9.214 1.00 70.81 89 LEU A O 1
ATOM 719 N N . ASN A 1 90 ? 17.272 9.007 -7.857 1.00 73.19 90 ASN A N 1
ATOM 720 C CA . ASN A 1 90 ? 18.260 8.337 -7.009 1.00 73.19 90 ASN A CA 1
ATOM 721 C C . ASN A 1 90 ? 18.164 6.798 -7.020 1.00 73.19 90 ASN A C 1
ATOM 723 O O . ASN A 1 90 ? 19.041 6.157 -6.449 1.00 73.19 90 ASN A O 1
ATOM 727 N N . TYR A 1 91 ? 17.133 6.208 -7.639 1.00 71.69 91 TYR A N 1
ATOM 728 C CA . TYR A 1 91 ? 16.877 4.762 -7.609 1.00 71.69 91 TYR A CA 1
ATOM 729 C C . TYR A 1 91 ? 16.623 4.195 -9.010 1.00 71.69 91 TYR A C 1
ATOM 731 O O . TYR A 1 91 ? 16.188 4.899 -9.928 1.00 71.69 91 TYR A O 1
ATOM 739 N N . GLU A 1 92 ? 16.860 2.896 -9.180 1.00 69.31 92 GLU A N 1
ATOM 740 C CA . GLU A 1 92 ? 16.638 2.181 -10.438 1.00 69.31 92 GLU A CA 1
ATOM 741 C C . GLU A 1 92 ? 15.141 1.998 -10.731 1.00 69.31 92 GLU A C 1
ATOM 743 O O . GLU A 1 92 ? 14.757 1.778 -11.884 1.00 69.31 92 GLU A O 1
ATOM 748 N N . SER A 1 93 ? 14.276 2.157 -9.721 1.00 72.62 93 SER A N 1
ATOM 749 C CA . SER A 1 93 ? 12.829 2.254 -9.915 1.00 72.62 93 SER A CA 1
ATOM 750 C C . SER A 1 93 ? 12.087 3.043 -8.832 1.00 72.62 93 SER A C 1
ATOM 752 O O . SER A 1 93 ? 12.528 3.116 -7.688 1.00 72.62 93 SER A O 1
ATOM 754 N N . GLY A 1 94 ? 10.899 3.561 -9.166 1.00 69.88 94 GLY A N 1
ATOM 755 C CA . GLY A 1 94 ? 9.989 4.150 -8.172 1.00 69.88 94 GLY A CA 1
ATOM 756 C C . GLY A 1 94 ? 9.586 3.172 -7.063 1.00 69.88 94 GLY A C 1
ATOM 757 O O . GLY A 1 94 ? 9.527 3.557 -5.902 1.00 69.88 94 GLY A O 1
ATOM 758 N N . THR A 1 95 ? 9.392 1.891 -7.389 1.00 69.88 95 THR A N 1
ATOM 759 C CA . THR A 1 95 ? 9.058 0.857 -6.395 1.00 69.88 95 THR A CA 1
ATOM 760 C C . THR A 1 95 ? 10.224 0.557 -5.447 1.00 69.88 95 THR A C 1
ATOM 762 O O . THR A 1 95 ? 10.008 0.285 -4.268 1.00 69.88 95 THR A O 1
ATOM 765 N N . GLU A 1 96 ? 11.465 0.644 -5.929 1.00 75.50 96 GLU A N 1
ATOM 766 C CA . GLU A 1 96 ? 12.662 0.540 -5.090 1.00 75.50 96 GLU A CA 1
ATOM 767 C C . GLU A 1 96 ? 12.762 1.714 -4.106 1.00 75.50 96 GLU A C 1
ATOM 769 O O . GLU A 1 96 ? 12.946 1.494 -2.909 1.00 75.50 96 GLU A O 1
ATOM 774 N N . GLU A 1 97 ? 12.573 2.948 -4.585 1.00 81.06 97 GLU A N 1
ATOM 775 C CA . GLU A 1 97 ? 12.538 4.143 -3.732 1.00 81.06 97 GLU A CA 1
ATOM 776 C C . GLU A 1 97 ? 11.481 4.011 -2.621 1.00 81.06 97 GLU A C 1
ATOM 778 O O . GLU A 1 97 ? 11.743 4.283 -1.447 1.00 81.06 97 GLU A O 1
ATOM 783 N N . GLU A 1 98 ? 10.287 3.537 -2.980 1.00 77.75 98 GLU A N 1
ATOM 784 C CA . GLU A 1 98 ? 9.187 3.299 -2.047 1.00 77.75 98 GLU A CA 1
ATOM 785 C C . GLU A 1 98 ? 9.510 2.225 -1.001 1.00 77.75 98 GLU A C 1
ATOM 787 O O . GLU A 1 98 ? 9.182 2.401 0.175 1.00 77.75 98 GLU A O 1
ATOM 792 N N . PHE A 1 99 ? 10.171 1.136 -1.405 1.00 82.88 99 PHE A N 1
ATOM 793 C CA . PHE A 1 99 ? 10.594 0.072 -0.498 1.00 82.88 99 PHE A CA 1
ATOM 794 C C . PHE A 1 99 ? 11.621 0.569 0.522 1.00 82.88 99 PHE A C 1
ATOM 796 O O . PHE A 1 99 ? 11.472 0.309 1.717 1.00 82.88 99 PHE A O 1
ATOM 803 N N . TYR A 1 100 ? 12.639 1.316 0.084 1.00 83.56 100 TYR A N 1
ATOM 804 C CA . TYR A 1 100 ? 13.638 1.861 1.004 1.00 83.56 100 TYR A CA 1
ATOM 805 C C . TYR A 1 100 ? 13.025 2.860 1.989 1.00 83.56 100 TYR A C 1
ATOM 807 O O . TYR A 1 100 ? 13.350 2.808 3.177 1.00 83.56 100 TYR A O 1
ATOM 815 N N . ARG A 1 101 ? 12.062 3.683 1.547 1.00 82.19 101 ARG A N 1
ATOM 816 C CA . ARG A 1 101 ? 11.292 4.562 2.444 1.00 82.19 101 ARG A CA 1
ATOM 817 C C . ARG A 1 101 ? 10.494 3.763 3.482 1.00 82.19 101 ARG A C 1
ATOM 819 O O . ARG A 1 101 ? 10.490 4.111 4.661 1.00 82.19 101 ARG A O 1
ATOM 826 N N . ALA A 1 102 ? 9.843 2.673 3.073 1.00 81.94 102 ALA A N 1
ATOM 827 C CA . ALA A 1 102 ? 9.115 1.791 3.989 1.00 81.94 102 ALA A CA 1
ATOM 828 C C . ALA A 1 102 ? 10.043 1.129 5.019 1.00 81.94 102 ALA A C 1
ATOM 830 O O . ALA A 1 102 ? 9.714 1.060 6.206 1.00 81.94 102 ALA A O 1
ATOM 831 N N . LEU A 1 103 ? 11.211 0.665 4.568 1.00 84.81 103 LEU A N 1
ATOM 832 C CA . LEU A 1 103 ? 12.222 0.022 5.401 1.00 84.81 103 LEU A CA 1
ATOM 833 C C . LEU A 1 103 ? 12.779 0.984 6.454 1.00 84.81 103 LEU A C 1
ATOM 835 O O . LEU A 1 103 ? 12.841 0.627 7.630 1.00 84.81 103 LEU A O 1
ATO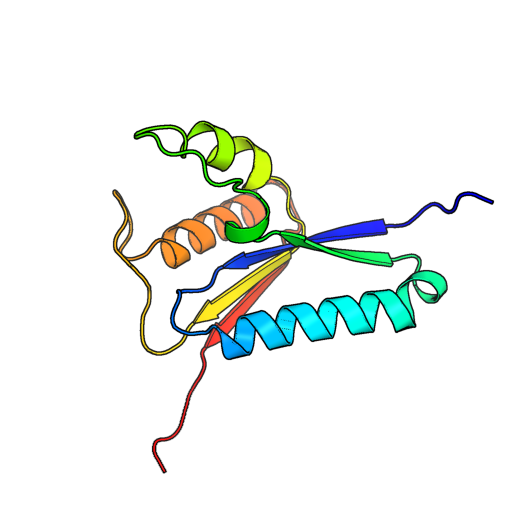M 839 N N . GLU A 1 104 ? 13.126 2.206 6.050 1.00 85.19 104 GLU A N 1
ATOM 840 C CA . GLU A 1 104 ? 13.580 3.255 6.963 1.00 85.19 104 GLU A CA 1
ATOM 841 C C . GLU A 1 104 ? 12.514 3.558 8.029 1.00 85.19 104 GLU A C 1
ATOM 843 O O . GLU A 1 104 ? 12.805 3.545 9.229 1.00 85.19 104 GLU A O 1
ATOM 848 N N . ARG A 1 105 ? 11.248 3.716 7.621 1.00 79.69 105 ARG A N 1
ATOM 849 C CA . ARG A 1 105 ? 10.128 3.946 8.550 1.00 79.69 105 ARG A CA 1
ATOM 850 C C . ARG A 1 105 ? 9.916 2.783 9.518 1.00 79.69 105 ARG A C 1
ATOM 852 O O . ARG A 1 105 ? 9.708 3.012 10.711 1.00 79.69 105 ARG A O 1
ATOM 859 N N . SER A 1 106 ? 10.014 1.540 9.042 1.00 83.31 106 SER A N 1
ATOM 860 C CA . SER A 1 106 ? 9.928 0.352 9.901 1.00 83.31 106 SER A CA 1
ATOM 861 C C . SER A 1 106 ? 11.022 0.330 10.972 1.00 83.31 106 SER A C 1
ATOM 863 O O . SER A 1 106 ? 10.783 -0.197 12.060 1.00 83.31 106 SER A O 1
ATOM 865 N N . GLN A 1 107 ? 12.207 0.868 10.673 1.00 81.69 107 GLN A N 1
ATOM 866 C CA . GLN A 1 107 ? 13.341 0.924 11.597 1.00 81.69 107 GLN A CA 1
ATOM 867 C C . GLN A 1 107 ? 13.240 2.093 12.588 1.00 81.69 107 GLN A C 1
ATOM 869 O O . GLN A 1 107 ? 13.624 1.931 13.744 1.00 81.69 107 GLN A O 1
ATOM 874 N N . GLN A 1 108 ? 12.719 3.249 12.161 1.00 73.88 108 GLN A N 1
ATOM 875 C CA . GLN A 1 108 ? 12.677 4.473 12.972 1.00 73.88 108 GLN A CA 1
ATOM 876 C C . GLN A 1 108 ? 11.431 4.597 13.863 1.00 73.88 108 GLN A C 1
ATOM 878 O O . GLN A 1 108 ? 11.544 5.014 15.014 1.00 73.88 108 GLN A O 1
ATOM 883 N N . ALA A 1 109 ? 10.242 4.269 13.343 1.00 64.25 109 ALA A N 1
ATOM 884 C CA . ALA A 1 109 ? 8.966 4.636 13.974 1.00 64.25 109 ALA A CA 1
ATOM 885 C C . ALA A 1 109 ? 8.207 3.461 14.619 1.00 64.25 109 ALA A C 1
ATOM 887 O O . ALA A 1 109 ? 7.290 3.675 15.411 1.00 64.25 109 ALA A O 1
ATOM 888 N N . GLY A 1 110 ? 8.599 2.219 14.320 1.00 62.97 110 GLY A N 1
ATOM 889 C CA . GLY A 1 110 ? 7.899 1.020 14.776 1.00 62.97 110 GLY A CA 1
ATOM 890 C C . GLY A 1 110 ? 6.713 0.614 13.885 1.00 62.97 110 GLY A C 1
ATOM 891 O O . GLY A 1 110 ? 5.880 1.425 13.502 1.00 62.97 110 GLY A O 1
ATOM 892 N N . LYS A 1 111 ? 6.680 -0.693 13.579 1.00 71.56 111 LYS A N 1
ATOM 893 C CA . LYS A 1 111 ? 5.637 -1.513 12.923 1.00 71.56 111 LYS A CA 1
ATOM 894 C C . LYS A 1 111 ? 4.941 -0.931 11.682 1.00 71.56 111 LYS A C 1
ATOM 896 O O . LYS A 1 111 ? 3.724 -1.016 11.566 1.00 71.56 111 LYS A O 1
ATOM 901 N N . VAL A 1 112 ? 5.723 -0.523 10.686 1.00 85.00 112 VAL A N 1
ATOM 902 C C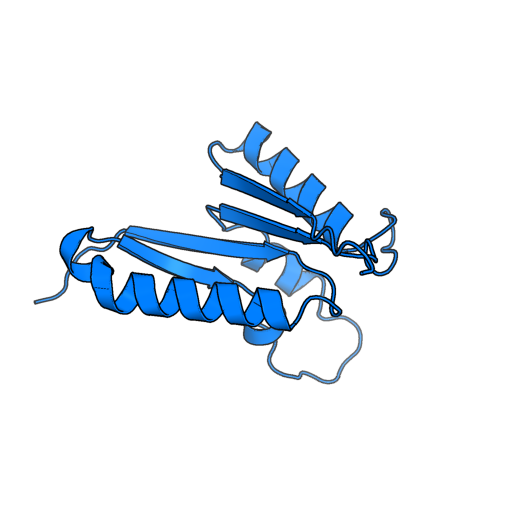A . VAL A 1 112 ? 5.283 -0.735 9.299 1.00 85.00 112 VAL A CA 1
ATOM 903 C C . VAL A 1 112 ? 5.437 -2.226 8.999 1.00 85.00 112 VAL A C 1
ATOM 905 O O . VAL A 1 112 ? 6.538 -2.768 9.099 1.00 85.00 112 VAL A O 1
ATOM 908 N N . HIS A 1 113 ? 4.350 -2.916 8.665 1.00 89.81 113 HIS A N 1
ATOM 909 C CA . HIS A 1 113 ? 4.429 -4.300 8.209 1.00 89.81 113 HIS A CA 1
ATOM 910 C C . HIS A 1 113 ? 4.778 -4.329 6.722 1.00 89.81 113 HIS A C 1
ATOM 912 O O . HIS A 1 113 ? 3.987 -3.886 5.896 1.00 89.81 113 HIS A O 1
ATOM 918 N N . ILE A 1 114 ? 5.966 -4.830 6.384 1.00 89.94 114 ILE A N 1
ATOM 919 C CA . ILE A 1 114 ? 6.454 -4.876 5.003 1.00 89.94 114 ILE A CA 1
ATOM 920 C C . ILE A 1 114 ? 6.246 -6.277 4.434 1.00 89.94 114 ILE A C 1
ATOM 922 O O . ILE A 1 114 ? 6.734 -7.262 4.989 1.00 89.94 114 ILE A O 1
ATOM 926 N N . MET A 1 115 ? 5.556 -6.351 3.301 1.00 91.62 115 MET A N 1
ATOM 927 C CA . MET A 1 115 ? 5.321 -7.568 2.533 1.00 91.62 115 MET A CA 1
ATOM 928 C C . MET A 1 115 ? 5.791 -7.350 1.094 1.00 91.62 115 MET A C 1
ATOM 930 O O . MET A 1 115 ? 5.447 -6.345 0.477 1.00 91.62 115 MET A O 1
ATOM 934 N N . MET A 1 116 ? 6.563 -8.294 0.556 1.00 88.06 116 MET A N 1
ATOM 935 C CA . MET A 1 116 ? 7.068 -8.257 -0.819 1.00 88.06 116 MET A CA 1
ATOM 936 C C . MET A 1 116 ? 6.728 -9.563 -1.529 1.00 88.06 116 MET A C 1
ATOM 938 O O . MET A 1 116 ? 7.049 -10.640 -1.027 1.00 88.06 116 MET A O 1
ATOM 942 N N . TYR A 1 117 ? 6.123 -9.460 -2.709 1.00 87.50 117 TYR A N 1
ATOM 943 C CA . TYR A 1 117 ? 5.773 -10.591 -3.559 1.00 87.50 117 TYR A CA 1
ATOM 944 C C . TYR A 1 117 ? 6.379 -10.418 -4.950 1.00 87.50 117 TYR A C 1
ATOM 946 O O . TYR A 1 117 ? 6.252 -9.363 -5.571 1.00 87.50 117 TYR A O 1
ATOM 954 N N . LEU A 1 118 ? 7.021 -11.480 -5.438 1.00 84.81 118 LEU A N 1
ATOM 955 C CA . LEU A 1 118 ? 7.549 -11.572 -6.794 1.00 84.81 118 LEU A CA 1
ATOM 956 C C . LEU A 1 118 ? 6.727 -12.596 -7.575 1.00 84.81 118 LEU A C 1
ATOM 958 O O . LEU A 1 118 ? 6.616 -13.752 -7.166 1.00 84.81 118 LEU A O 1
ATOM 962 N N . ILE A 1 119 ? 6.165 -12.176 -8.702 1.00 81.06 119 ILE A N 1
ATOM 963 C CA . ILE A 1 119 ? 5.411 -13.056 -9.588 1.00 81.06 119 ILE A CA 1
ATOM 964 C C . ILE A 1 119 ? 6.413 -13.854 -10.424 1.00 81.06 119 ILE A C 1
ATOM 966 O O . ILE A 1 119 ? 7.149 -13.305 -11.241 1.00 81.06 119 ILE A O 1
ATOM 970 N N . LEU A 1 120 ? 6.433 -15.169 -10.238 1.00 73.19 120 LEU A N 1
ATOM 971 C CA . LEU A 1 120 ? 7.191 -16.095 -11.071 1.00 73.19 120 LEU A CA 1
ATOM 972 C C . LEU A 1 120 ? 6.195 -16.793 -12.001 1.00 73.19 120 LEU A C 1
ATOM 974 O O . LEU A 1 120 ? 5.528 -17.739 -11.594 1.00 73.19 120 LEU A O 1
ATOM 978 N N . LYS A 1 121 ? 6.046 -16.308 -13.239 1.00 63.44 121 LYS A N 1
ATOM 979 C CA . LYS A 1 121 ? 5.370 -17.096 -14.279 1.00 63.44 121 LYS A CA 1
ATOM 980 C C . LYS A 1 121 ? 6.407 -18.038 -14.879 1.00 63.44 121 LYS A C 1
ATOM 982 O O . LYS A 1 121 ? 7.335 -17.579 -15.545 1.00 63.44 121 LYS A O 1
ATOM 987 N N . GLU A 1 122 ? 6.263 -19.335 -14.624 1.00 57.78 122 GLU A N 1
ATOM 988 C CA . GLU A 1 122 ? 6.912 -20.341 -15.460 1.00 57.78 122 GLU A CA 1
ATOM 989 C C . GLU A 1 122 ? 6.336 -20.190 -16.871 1.00 57.78 122 GLU A C 1
ATOM 991 O O . GLU A 1 122 ? 5.120 -20.230 -17.067 1.00 57.78 122 GLU A O 1
ATOM 996 N N . TYR A 1 123 ? 7.205 -19.934 -17.846 1.00 52.88 123 TYR A N 1
ATOM 997 C CA . TYR A 1 123 ? 6.839 -20.056 -19.250 1.00 52.88 123 TYR A CA 1
ATOM 998 C C . TYR A 1 123 ? 6.610 -21.550 -19.518 1.00 52.88 123 TYR A C 1
ATOM 1000 O O . TYR A 1 123 ? 7.577 -22.286 -19.708 1.00 52.88 123 TYR A O 1
ATOM 1008 N N . LEU A 1 124 ? 5.351 -21.992 -19.451 1.00 43.38 124 LEU A N 1
ATOM 1009 C CA . LEU A 1 124 ? 4.904 -23.262 -20.031 1.00 43.38 124 LEU A CA 1
ATOM 1010 C C . LEU A 1 124 ? 4.663 -23.089 -21.532 1.00 43.38 124 LEU A C 1
ATOM 1012 O O . LEU A 1 124 ? 4.045 -22.066 -21.910 1.00 43.38 124 LEU A O 1
#

Solvent-accessible surface area (backbone atoms only — not comparable to full-atom values): 7518 Å² total; per-residue (Å²): 129,94,78,86,63,49,76,42,33,32,35,62,42,55,44,90,87,49,58,70,58,52,50,49,52,52,50,53,45,50,51,45,45,73,71,39,19,85,81,67,40,38,41,67,45,81,47,42,77,76,81,73,49,76,94,68,91,65,90,88,66,63,74,69,53,51,67,69,64,71,73,70,53,42,29,41,38,36,48,39,60,99,54,70,49,57,64,48,98,88,33,76,9,53,44,53,50,51,48,53,53,48,52,52,44,33,72,74,72,61,71,40,45,78,45,80,46,75,61,81,80,78,88,124